Protein AF-A0A539CXA1-F1 (afdb_monomer_lite)

Radius of gyration: 19.2 Å; chains: 1; bounding box: 44×33×44 Å

Sequence (100 aa):
MVVDAAFRFLSQRELSHMALIEARNVATGITLTAPGMESISIPFPQDCWRRIRIGGVLFSVVKPCDRCIVTTIDPETGQRPDRTEPLRNLERFVATGAAA

Structure (mmCIF, N/CA/C/O backbone):
data_AF-A0A539CXA1-F1
#
_entry.id   AF-A0A539CXA1-F1
#
loop_
_atom_site.group_PDB
_atom_site.id
_atom_site.type_symbol
_atom_site.label_atom_id
_atom_site.label_alt_id
_atom_site.label_comp_id
_atom_site.label_asym_id
_atom_site.label_entity_id
_atom_site.label_seq_id
_atom_site.pdbx_PDB_ins_code
_atom_site.Cartn_x
_atom_site.Cartn_y
_atom_site.Cartn_z
_atom_site.occupancy
_atom_site.B_iso_or_equiv
_atom_site.auth_seq_id
_atom_site.auth_comp_id
_atom_site.auth_asym_id
_atom_site.auth_atom_id
_atom_site.pdbx_PDB_model_num
ATOM 1 N N . MET A 1 1 ? 6.616 -5.965 -6.009 1.00 74.56 1 MET A N 1
ATOM 2 C CA . MET A 1 1 ? 6.837 -7.285 -6.640 1.00 74.56 1 MET A CA 1
ATOM 3 C C . MET A 1 1 ? 7.245 -7.025 -8.080 1.00 74.56 1 MET A C 1
ATOM 5 O O . MET A 1 1 ? 6.526 -6.284 -8.735 1.00 74.56 1 MET A O 1
ATOM 9 N N . VAL A 1 2 ? 8.398 -7.525 -8.533 1.00 84.62 2 VAL A N 1
ATOM 10 C CA . VAL A 1 2 ? 8.896 -7.294 -9.903 1.00 84.62 2 V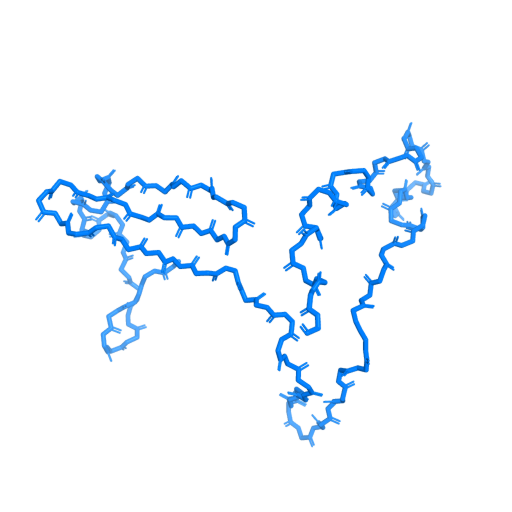AL A CA 1
ATOM 11 C C . VAL A 1 2 ? 8.701 -8.572 -10.711 1.00 84.62 2 VAL A C 1
ATOM 13 O O . VAL A 1 2 ? 8.948 -9.661 -10.195 1.00 84.62 2 VAL A O 1
ATOM 16 N N . VAL A 1 3 ? 8.231 -8.439 -11.948 1.00 91.31 3 VAL A N 1
ATOM 17 C CA . VAL A 1 3 ? 8.070 -9.554 -12.886 1.00 91.31 3 VAL A CA 1
ATOM 18 C C . VAL A 1 3 ? 8.728 -9.216 -14.219 1.00 91.31 3 VAL A C 1
ATOM 20 O O . VAL A 1 3 ? 8.817 -8.041 -14.577 1.00 91.31 3 VAL A O 1
ATOM 23 N N . ASP A 1 4 ? 9.194 -10.231 -14.942 1.00 89.12 4 ASP A N 1
ATOM 24 C CA . ASP A 1 4 ? 9.651 -10.069 -16.323 1.00 89.12 4 ASP A CA 1
ATOM 25 C C . ASP A 1 4 ? 8.477 -10.059 -17.325 1.00 89.12 4 ASP A C 1
ATOM 27 O O . ASP A 1 4 ? 7.307 -10.202 -16.960 1.00 89.12 4 ASP A O 1
ATOM 31 N N . ALA A 1 5 ? 8.785 -9.907 -18.617 1.00 91.00 5 ALA A N 1
ATOM 32 C CA . ALA A 1 5 ? 7.785 -9.911 -19.690 1.00 91.00 5 ALA A CA 1
ATOM 33 C C . ALA A 1 5 ? 7.042 -11.256 -19.851 1.00 91.00 5 ALA A C 1
ATOM 35 O O . ALA A 1 5 ? 6.000 -11.307 -20.499 1.00 91.00 5 ALA A O 1
ATOM 36 N N . ALA A 1 6 ? 7.563 -12.336 -19.264 1.00 94.31 6 ALA A N 1
ATOM 37 C CA . ALA A 1 6 ? 6.935 -13.652 -19.224 1.00 94.31 6 ALA A CA 1
ATOM 38 C C . ALA A 1 6 ? 6.164 -13.890 -17.911 1.00 94.31 6 ALA A C 1
ATOM 40 O O . ALA A 1 6 ? 5.765 -15.021 -17.637 1.00 94.31 6 ALA A O 1
ATOM 41 N N . PHE A 1 7 ? 5.946 -12.842 -17.106 1.00 89.06 7 PHE A N 1
ATOM 42 C CA . PHE A 1 7 ? 5.281 -12.887 -15.800 1.00 89.06 7 PHE A CA 1
ATOM 43 C C . PHE A 1 7 ? 5.995 -13.748 -14.753 1.00 89.06 7 PHE A C 1
ATOM 45 O O . PHE A 1 7 ? 5.387 -14.159 -13.761 1.00 89.06 7 PHE A O 1
ATOM 52 N N . ARG A 1 8 ? 7.293 -14.010 -14.926 1.00 91.44 8 ARG A N 1
ATOM 53 C CA . ARG A 1 8 ? 8.086 -14.691 -13.902 1.00 91.44 8 ARG A CA 1
ATOM 54 C C . ARG A 1 8 ? 8.499 -13.689 -12.844 1.00 91.44 8 ARG A C 1
ATOM 56 O O . ARG A 1 8 ? 8.940 -12.587 -13.163 1.00 91.44 8 ARG A O 1
ATOM 63 N N . PHE A 1 9 ? 8.354 -14.080 -11.584 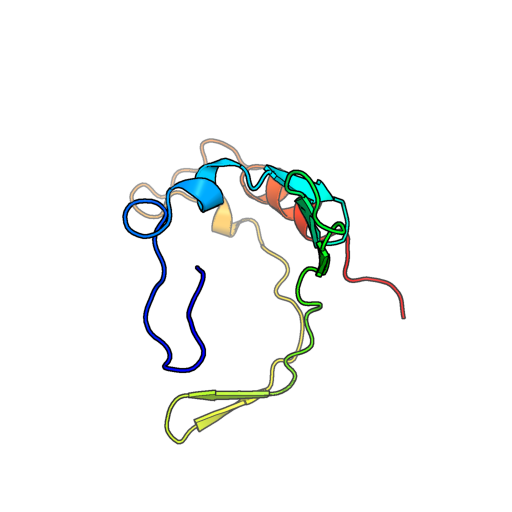1.00 93.00 9 PHE A N 1
ATOM 64 C CA . PHE A 1 9 ? 8.816 -13.274 -10.465 1.00 93.00 9 PHE A CA 1
ATOM 65 C C . PHE A 1 9 ? 10.340 -13.125 -10.513 1.00 93.00 9 PHE A C 1
ATOM 67 O O . PHE A 1 9 ? 11.044 -14.108 -10.716 1.00 93.00 9 PHE A O 1
ATOM 74 N N . LEU A 1 10 ? 10.825 -11.898 -10.325 1.00 89.00 10 LEU A N 1
ATOM 75 C CA . LEU A 1 10 ? 12.245 -11.592 -10.188 1.00 89.00 10 LEU A CA 1
ATOM 76 C C . LEU A 1 10 ? 12.539 -11.258 -8.727 1.00 89.00 10 LEU A C 1
ATOM 78 O O . LEU A 1 10 ? 11.964 -10.319 -8.164 1.00 89.00 10 LEU A O 1
ATOM 82 N N . SER A 1 11 ? 13.441 -12.020 -8.115 1.00 90.19 11 SER A N 1
ATOM 83 C CA . SER A 1 11 ? 13.861 -11.813 -6.732 1.00 90.19 11 SER A CA 1
ATOM 84 C C . SER A 1 11 ? 15.284 -11.263 -6.624 1.00 90.19 11 SER A C 1
ATOM 86 O O . SER A 1 11 ? 16.142 -11.510 -7.469 1.00 90.19 11 SER A O 1
ATOM 88 N N . GLN A 1 12 ? 15.579 -10.601 -5.503 1.00 89.81 12 GLN A N 1
ATOM 89 C CA . GLN A 1 12 ? 16.939 -10.164 -5.160 1.00 89.81 12 GLN A CA 1
ATOM 90 C C . GLN A 1 12 ? 17.938 -11.335 -5.083 1.00 89.81 12 GLN A C 1
ATOM 92 O O . GLN A 1 12 ? 19.135 -11.133 -5.253 1.00 89.81 12 GLN A O 1
ATOM 97 N N . ARG A 1 13 ? 17.472 -12.566 -4.825 1.00 90.06 13 ARG A N 1
ATOM 98 C CA . ARG A 1 13 ? 18.342 -13.754 -4.800 1.00 90.06 13 ARG A CA 1
ATOM 99 C C . ARG A 1 13 ? 18.809 -14.147 -6.198 1.00 90.06 13 ARG A C 1
ATOM 101 O O . ARG A 1 13 ? 19.929 -14.616 -6.346 1.00 90.06 13 ARG A O 1
ATOM 108 N N . GLU A 1 14 ? 17.959 -13.949 -7.199 1.00 88.31 14 GLU A N 1
ATOM 109 C CA . GLU A 1 14 ? 18.277 -14.219 -8.604 1.00 88.31 14 GLU A CA 1
ATOM 110 C C . GLU A 1 14 ? 19.027 -13.043 -9.241 1.00 88.31 14 GLU A C 1
ATOM 112 O O . GLU A 1 14 ? 19.908 -13.250 -10.070 1.00 88.31 14 GLU A O 1
ATOM 117 N N . LEU A 1 15 ? 18.716 -11.810 -8.822 1.00 88.06 15 LEU A N 1
ATOM 118 C CA . LEU A 1 15 ? 19.322 -10.571 -9.311 1.00 88.06 15 LEU A CA 1
ATOM 119 C C . LEU A 1 15 ? 19.791 -9.707 -8.132 1.00 88.06 15 LEU A C 1
ATOM 121 O O . LEU A 1 15 ? 19.099 -8.786 -7.691 1.00 88.06 15 LEU A O 1
ATOM 125 N N . SER A 1 16 ? 20.996 -9.977 -7.630 1.00 91.81 16 SER A N 1
ATOM 126 C CA . SER A 1 16 ? 21.555 -9.308 -6.443 1.00 91.81 16 SER A CA 1
ATOM 127 C C . SER A 1 16 ? 21.658 -7.786 -6.578 1.00 91.81 16 SER A C 1
ATOM 129 O O . SER A 1 16 ? 21.503 -7.079 -5.585 1.00 91.81 16 SER A O 1
ATOM 131 N N . HIS A 1 17 ? 21.829 -7.258 -7.796 1.00 89.88 17 HIS A N 1
ATOM 132 C CA . HIS A 1 17 ? 21.843 -5.813 -8.057 1.00 89.88 17 HIS A CA 1
ATOM 133 C C . HIS A 1 17 ? 20.532 -5.102 -7.680 1.00 89.88 17 HIS A C 1
ATOM 135 O O . HIS A 1 17 ? 20.559 -3.904 -7.409 1.00 89.88 17 HIS A O 1
ATOM 141 N N . MET A 1 18 ? 19.404 -5.817 -7.570 1.00 89.69 18 MET A N 1
ATOM 142 C CA . MET A 1 18 ? 18.150 -5.247 -7.053 1.00 89.69 18 MET A CA 1
ATOM 143 C C . MET A 1 18 ? 18.283 -4.727 -5.613 1.00 89.69 18 MET A C 1
ATOM 145 O O . MET A 1 18 ? 17.487 -3.893 -5.196 1.00 89.69 18 MET A O 1
ATOM 149 N N . ALA A 1 19 ? 19.294 -5.180 -4.860 1.00 91.12 19 ALA A N 1
ATOM 150 C CA . ALA A 1 19 ? 19.601 -4.696 -3.513 1.00 91.12 19 ALA A CA 1
ATOM 151 C C . ALA A 1 19 ? 19.925 -3.196 -3.455 1.00 91.12 19 ALA A C 1
ATOM 153 O O . ALA A 1 19 ? 19.804 -2.588 -2.398 1.00 91.12 19 ALA A O 1
ATOM 154 N N . LEU A 1 20 ? 20.372 -2.622 -4.575 1.00 93.69 20 LEU A N 1
ATOM 155 C CA . LEU A 1 20 ? 20.779 -1.221 -4.672 1.00 93.69 20 LEU A CA 1
ATOM 156 C C . LEU A 1 20 ? 19.599 -0.280 -4.950 1.00 93.69 20 LEU A C 1
ATOM 158 O O . LEU A 1 20 ? 19.801 0.927 -5.057 1.00 93.69 20 LEU A O 1
ATOM 162 N N . ILE A 1 21 ? 18.389 -0.823 -5.118 1.00 93.31 21 ILE A N 1
ATOM 163 C CA . ILE A 1 21 ? 17.184 -0.026 -5.331 1.00 93.31 21 ILE A CA 1
ATOM 164 C C . ILE A 1 21 ? 16.756 0.570 -3.990 1.00 93.31 21 ILE A C 1
ATOM 166 O O . ILE A 1 21 ? 16.348 -0.148 -3.077 1.00 93.31 21 ILE A O 1
ATOM 170 N N . GLU A 1 22 ? 16.786 1.893 -3.899 1.00 94.25 22 GLU A N 1
ATOM 171 C CA . GLU A 1 22 ? 16.259 2.639 -2.762 1.00 94.25 22 GLU A CA 1
ATOM 172 C C . GLU A 1 22 ? 14.834 3.106 -3.056 1.00 94.25 22 GLU A C 1
ATOM 174 O O . GLU A 1 22 ? 14.572 3.737 -4.081 1.00 94.25 22 GLU A O 1
ATOM 179 N N . ALA A 1 23 ? 13.908 2.805 -2.142 1.00 92.88 23 ALA A N 1
ATOM 180 C CA . ALA A 1 23 ? 12.526 3.258 -2.212 1.00 92.88 23 ALA A CA 1
ATOM 181 C C . ALA A 1 23 ? 12.280 4.360 -1.181 1.00 92.88 23 ALA A C 1
ATOM 183 O O . ALA A 1 23 ? 12.412 4.147 0.026 1.00 92.88 23 ALA A O 1
ATOM 184 N N . ARG A 1 24 ? 11.875 5.538 -1.655 1.00 94.50 24 ARG A N 1
ATOM 185 C CA . ARG A 1 24 ? 11.494 6.670 -0.810 1.00 94.50 24 ARG A CA 1
ATOM 186 C C . ARG A 1 24 ? 10.004 6.945 -0.958 1.00 94.50 24 ARG A C 1
ATOM 188 O O . ARG A 1 24 ? 9.531 7.220 -2.058 1.00 94.50 24 ARG A O 1
ATOM 195 N N . ASN A 1 25 ? 9.278 6.914 0.157 1.00 90.12 25 ASN A N 1
ATOM 196 C CA . ASN A 1 25 ? 7.896 7.389 0.197 1.00 90.12 25 ASN A CA 1
ATOM 197 C C . ASN A 1 25 ? 7.875 8.915 0.059 1.00 90.12 25 ASN A C 1
ATOM 199 O O . ASN A 1 25 ? 8.588 9.621 0.776 1.00 90.12 25 ASN A O 1
ATOM 203 N N . VAL A 1 26 ? 7.039 9.410 -0.844 1.00 87.94 26 VAL A N 1
ATOM 204 C CA . VAL A 1 26 ? 6.719 10.828 -1.021 1.00 87.94 26 VAL A CA 1
ATOM 205 C C . VAL A 1 26 ? 5.205 11.006 -0.899 1.00 87.94 26 VAL A C 1
ATOM 207 O O . VAL A 1 26 ? 4.462 10.029 -0.917 1.00 87.94 26 VAL A O 1
ATOM 210 N N . ALA A 1 27 ? 4.725 12.244 -0.760 1.00 82.50 27 ALA A N 1
ATOM 211 C CA . ALA A 1 27 ? 3.304 12.508 -0.495 1.00 82.50 27 ALA A CA 1
ATOM 212 C C . ALA A 1 27 ? 2.354 11.857 -1.522 1.00 82.50 27 ALA A C 1
ATOM 214 O O . ALA A 1 27 ? 1.275 11.401 -1.169 1.00 82.50 27 ALA A O 1
ATOM 215 N N . THR A 1 28 ? 2.767 11.784 -2.787 1.00 83.06 28 THR A N 1
ATOM 216 C CA . THR A 1 28 ? 1.934 11.323 -3.905 1.00 83.06 28 THR A CA 1
ATOM 217 C C . THR A 1 28 ? 2.315 9.940 -4.434 1.00 83.06 28 THR A C 1
ATOM 219 O O . THR A 1 28 ? 1.752 9.515 -5.442 1.00 83.06 28 THR A O 1
ATOM 222 N N . GLY A 1 29 ? 3.264 9.230 -3.812 1.00 89.12 29 GLY A N 1
ATOM 223 C CA . GLY A 1 29 ? 3.732 7.946 -4.330 1.00 89.12 29 GLY A CA 1
ATOM 224 C C . GLY A 1 29 ? 5.048 7.447 -3.744 1.00 89.12 29 GLY A C 1
ATOM 225 O O . GLY A 1 29 ? 5.437 7.770 -2.622 1.00 89.12 29 GLY A O 1
ATOM 226 N N . ILE A 1 30 ? 5.754 6.650 -4.541 1.00 92.31 30 ILE A N 1
ATOM 227 C CA . ILE A 1 30 ? 7.062 6.081 -4.222 1.00 92.31 30 ILE A CA 1
ATOM 228 C C . ILE A 1 30 ? 8.044 6.484 -5.316 1.00 92.31 30 ILE A C 1
ATOM 230 O O . ILE A 1 30 ? 7.794 6.254 -6.497 1.00 92.31 30 ILE A O 1
ATOM 234 N N . THR A 1 31 ? 9.188 7.040 -4.931 1.00 95.25 31 THR A N 1
ATOM 235 C CA . THR A 1 31 ? 10.317 7.237 -5.841 1.00 95.25 31 THR A CA 1
ATOM 236 C C . THR A 1 31 ? 11.318 6.107 -5.651 1.00 95.25 31 THR A C 1
ATOM 238 O O . THR A 1 31 ? 11.715 5.819 -4.521 1.00 95.25 31 THR A O 1
ATOM 241 N N . LEU A 1 32 ? 11.714 5.470 -6.751 1.00 94.75 32 LEU A N 1
ATOM 242 C CA . LEU A 1 32 ? 12.755 4.452 -6.794 1.00 94.75 32 LEU A CA 1
ATOM 243 C C . LEU A 1 32 ? 14.017 5.029 -7.429 1.00 94.75 32 LEU A C 1
ATOM 245 O O . LEU A 1 32 ? 13.952 5.642 -8.497 1.00 94.75 32 LEU A O 1
ATOM 249 N N . THR A 1 33 ? 15.162 4.792 -6.802 1.00 96.50 33 THR A N 1
ATOM 250 C CA . THR A 1 33 ? 16.471 5.207 -7.315 1.00 96.50 33 THR A CA 1
ATOM 251 C C . THR A 1 33 ? 17.460 4.056 -7.261 1.00 96.50 33 THR A C 1
ATOM 253 O O . THR A 1 33 ? 17.403 3.235 -6.350 1.00 96.50 33 THR A O 1
ATOM 256 N N . ALA A 1 34 ? 18.382 4.004 -8.219 1.00 94.56 34 ALA A N 1
ATOM 257 C CA . ALA A 1 34 ? 19.496 3.062 -8.229 1.00 94.56 34 ALA A CA 1
ATOM 258 C C . ALA A 1 34 ? 20.726 3.712 -8.895 1.00 94.56 34 ALA A C 1
ATOM 260 O O . ALA A 1 34 ? 20.561 4.611 -9.727 1.00 94.56 34 ALA A O 1
ATOM 261 N N . PRO A 1 35 ? 21.961 3.292 -8.563 1.00 95.88 35 PRO A N 1
ATOM 262 C CA . PRO A 1 35 ? 23.171 3.867 -9.146 1.00 95.88 35 PRO A CA 1
ATOM 263 C C . PRO A 1 35 ? 23.189 3.789 -10.679 1.00 95.88 35 PRO A C 1
ATOM 265 O O . PRO A 1 35 ? 23.004 2.719 -11.255 1.00 95.88 35 PRO A O 1
ATOM 268 N N . GLY A 1 36 ? 23.431 4.925 -11.341 1.00 94.38 36 GLY A N 1
ATOM 269 C CA . GLY A 1 36 ? 23.510 5.010 -12.805 1.00 94.38 36 GLY A CA 1
ATOM 270 C C . GLY A 1 36 ? 22.167 4.904 -13.539 1.00 94.38 36 GLY A C 1
ATOM 271 O O . GLY A 1 36 ? 22.162 4.843 -14.766 1.00 94.38 36 GLY A O 1
ATOM 272 N N . MET A 1 37 ? 21.044 4.888 -12.816 1.00 94.25 37 MET A N 1
ATOM 273 C CA . MET A 1 37 ? 19.697 4.868 -13.385 1.00 94.25 37 MET A CA 1
ATOM 274 C C . MET A 1 37 ? 18.973 6.192 -13.142 1.00 94.25 37 MET A C 1
ATOM 276 O O . MET A 1 37 ? 19.177 6.858 -12.126 1.00 94.25 37 MET A O 1
ATOM 280 N N . GLU A 1 38 ? 18.095 6.558 -14.074 1.00 95.50 38 GLU A N 1
ATOM 281 C CA . GLU A 1 38 ? 17.147 7.647 -13.857 1.00 95.50 38 GLU A CA 1
ATOM 282 C C . GLU A 1 38 ? 16.158 7.272 -12.742 1.00 95.50 38 GLU A C 1
ATOM 284 O O . GLU A 1 38 ? 15.785 6.108 -12.576 1.00 95.50 38 GLU A O 1
ATOM 289 N N . SER A 1 39 ? 15.750 8.266 -11.952 1.00 94.19 39 SER A N 1
ATOM 290 C CA . SER A 1 39 ? 14.786 8.056 -10.872 1.00 94.19 39 SER A CA 1
ATOM 291 C C . SER A 1 39 ? 13.402 7.753 -11.441 1.00 94.19 39 SER A C 1
ATOM 293 O O . SER A 1 39 ? 12.911 8.466 -12.312 1.00 94.19 39 SER A O 1
ATOM 295 N N . ILE A 1 40 ? 12.740 6.732 -10.902 1.00 94.38 40 ILE A N 1
ATOM 296 C CA . ILE A 1 40 ? 11.389 6.342 -11.311 1.00 94.38 40 ILE A CA 1
ATOM 297 C C . ILE A 1 40 ? 10.403 6.830 -10.255 1.00 94.38 40 ILE A C 1
ATOM 299 O O . ILE A 1 40 ? 10.568 6.536 -9.073 1.00 94.38 40 ILE A O 1
ATOM 303 N N . SER A 1 41 ? 9.353 7.537 -10.670 1.00 92.88 41 SER A N 1
ATOM 304 C CA . SER A 1 41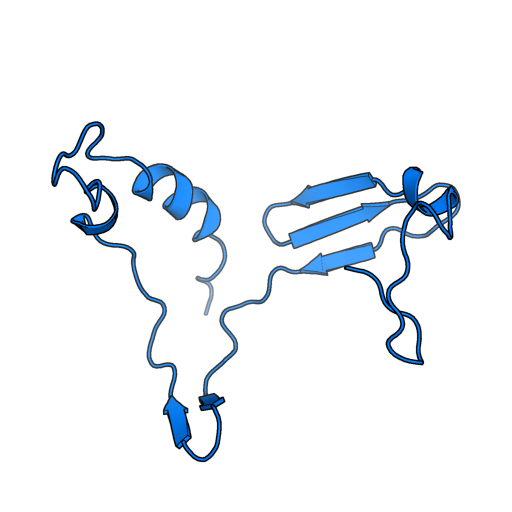 ? 8.258 7.938 -9.783 1.00 92.88 41 SER A CA 1
ATOM 305 C C . SER A 1 41 ? 7.026 7.078 -10.039 1.00 92.88 41 SER A C 1
ATOM 307 O O . SER A 1 41 ? 6.497 7.046 -11.150 1.00 92.88 41 SER A O 1
ATOM 309 N N . ILE A 1 42 ? 6.580 6.367 -9.009 1.00 90.56 42 ILE A N 1
ATOM 310 C CA . ILE A 1 42 ? 5.391 5.520 -9.022 1.00 90.56 42 ILE A CA 1
ATOM 311 C C . ILE A 1 42 ? 4.315 6.254 -8.218 1.00 90.56 42 ILE A C 1
ATOM 313 O O . ILE A 1 42 ? 4.394 6.258 -6.987 1.00 90.56 42 ILE A O 1
ATOM 317 N N . PRO A 1 43 ? 3.327 6.895 -8.863 1.00 87.81 43 PRO A N 1
ATOM 318 C CA . PRO A 1 43 ? 2.258 7.561 -8.135 1.00 87.81 43 PRO A CA 1
ATOM 319 C C . PRO A 1 43 ? 1.432 6.529 -7.365 1.00 87.81 43 PRO A C 1
ATOM 321 O O . PRO A 1 43 ? 1.222 5.407 -7.838 1.00 87.81 43 PRO A O 1
ATOM 324 N N . PHE A 1 44 ? 0.926 6.907 -6.192 1.00 82.69 44 PHE A N 1
ATOM 325 C CA . PHE A 1 44 ? -0.124 6.118 -5.567 1.00 82.69 44 PHE A CA 1
ATOM 326 C C . PHE A 1 44 ? -1.318 6.054 -6.521 1.00 82.69 44 PHE A C 1
ATOM 328 O O . PHE A 1 44 ? -1.632 7.058 -7.172 1.00 82.69 44 PHE A O 1
ATOM 335 N N . PRO A 1 45 ? -1.985 4.891 -6.634 1.00 73.06 45 PRO A N 1
ATOM 336 C CA . PRO A 1 45 ? -3.229 4.822 -7.372 1.00 73.06 45 PRO A CA 1
ATOM 337 C C . PRO A 1 45 ? -4.169 5.858 -6.765 1.00 73.06 45 PRO A C 1
ATOM 339 O O . PRO A 1 45 ? -4.524 5.762 -5.593 1.00 73.06 45 PRO A O 1
ATOM 342 N N . GLN A 1 46 ? -4.561 6.858 -7.547 1.00 66.12 46 GLN A N 1
ATOM 343 C CA . GLN A 1 46 ? -5.745 7.619 -7.182 1.00 66.12 46 GLN A CA 1
ATOM 344 C C . GLN A 1 46 ? -6.926 6.645 -7.209 1.00 66.12 46 GLN A C 1
ATOM 346 O O . GLN A 1 46 ? -6.896 5.703 -8.006 1.00 66.12 46 GLN A O 1
ATOM 351 N N . ASP A 1 47 ? -7.934 6.832 -6.355 1.00 65.38 47 ASP A N 1
ATOM 352 C CA . ASP A 1 47 ? -9.164 6.026 -6.332 1.00 65.38 47 ASP A CA 1
ATOM 353 C C . ASP A 1 47 ? -9.917 6.151 -7.676 1.00 65.38 47 ASP A C 1
ATOM 355 O O . ASP A 1 47 ? -10.903 6.868 -7.827 1.00 65.38 47 ASP A O 1
ATOM 359 N N . CYS A 1 48 ? -9.413 5.487 -8.713 1.00 63.47 48 CYS A N 1
ATOM 360 C CA . CYS A 1 48 ? -9.837 5.633 -10.104 1.00 63.47 48 CYS A CA 1
ATOM 361 C C . CYS A 1 48 ? -10.755 4.491 -10.546 1.00 63.47 48 CYS A C 1
ATOM 363 O O . CYS A 1 48 ? -11.313 4.505 -11.648 1.00 63.47 48 CYS A O 1
ATOM 365 N N . TRP A 1 49 ? -10.937 3.489 -9.689 1.00 74.25 49 TRP A N 1
ATOM 366 C CA . TRP A 1 49 ? -11.812 2.366 -9.969 1.00 74.25 49 TRP A CA 1
ATOM 367 C C . TRP A 1 49 ? -13.254 2.821 -9.805 1.00 74.25 49 TRP A C 1
ATOM 369 O O . TRP A 1 49 ? -13.719 3.016 -8.694 1.00 74.25 49 TRP A O 1
ATOM 379 N N . ARG A 1 50 ? -13.976 2.974 -10.919 1.00 79.69 50 ARG A N 1
ATOM 380 C CA . ARG A 1 50 ? -15.431 3.214 -10.899 1.00 79.69 50 ARG A CA 1
ATOM 381 C C . ARG A 1 50 ? -16.233 1.918 -10.915 1.00 79.69 50 ARG A C 1
ATOM 383 O O . ARG A 1 50 ? -17.362 1.880 -10.431 1.00 79.69 50 ARG A O 1
ATOM 390 N N . ARG A 1 51 ? -15.674 0.855 -11.501 1.00 88.19 51 ARG A N 1
ATOM 391 C CA . ARG A 1 51 ? -16.307 -0.463 -11.605 1.00 88.19 51 ARG A CA 1
ATOM 392 C C . ARG A 1 51 ? -15.279 -1.573 -11.448 1.00 88.19 51 ARG A C 1
ATOM 394 O O . ARG A 1 51 ? -14.180 -1.467 -11.982 1.00 88.19 51 ARG A O 1
ATOM 401 N N . ILE A 1 52 ? -15.662 -2.640 -10.758 1.00 90.62 52 ILE A N 1
ATOM 402 C CA . ILE A 1 52 ? -14.824 -3.817 -10.510 1.00 90.62 52 ILE A CA 1
ATOM 403 C C . ILE A 1 52 ? -15.644 -5.048 -10.888 1.00 90.62 52 ILE A C 1
ATOM 405 O O . ILE A 1 52 ? -16.807 -5.142 -10.506 1.00 90.62 52 ILE A O 1
ATOM 409 N N . ARG A 1 53 ? -15.074 -5.994 -11.639 1.00 93.94 53 ARG A N 1
ATOM 410 C CA . ARG A 1 53 ? -15.732 -7.273 -11.942 1.00 93.94 53 ARG A CA 1
ATOM 411 C C . ARG A 1 53 ? -15.050 -8.396 -11.174 1.00 93.94 53 ARG A C 1
ATOM 413 O O . ARG A 1 53 ? -13.849 -8.590 -11.333 1.00 93.94 53 ARG A O 1
ATOM 420 N N . ILE A 1 54 ? -15.821 -9.1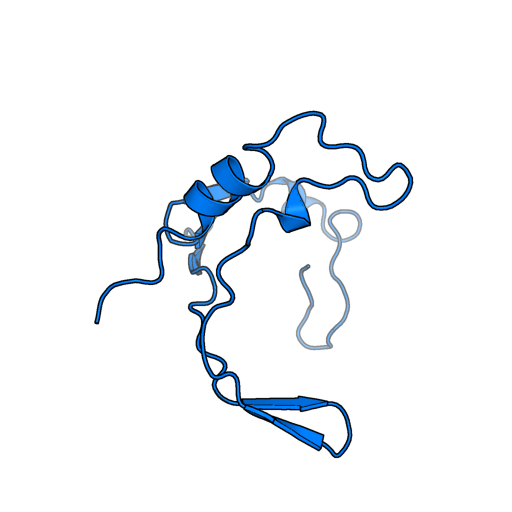42 -10.387 1.00 94.06 54 ILE A N 1
ATOM 421 C CA . ILE A 1 54 ? -15.347 -10.321 -9.652 1.00 94.06 54 ILE A CA 1
ATOM 422 C C . ILE A 1 54 ? -16.196 -11.508 -10.115 1.00 94.06 54 ILE A C 1
ATOM 424 O O . ILE A 1 54 ? -17.408 -11.542 -9.899 1.00 94.06 54 ILE A O 1
ATOM 428 N N . GLY A 1 55 ? -15.574 -12.447 -10.834 1.00 93.38 55 GLY A N 1
ATOM 429 C CA . GLY A 1 55 ? -16.296 -13.506 -11.544 1.00 93.38 55 GLY A CA 1
ATOM 430 C C . GLY A 1 55 ? -17.263 -12.934 -12.592 1.00 93.38 55 GLY A C 1
ATOM 431 O O . GLY A 1 55 ? -16.864 -12.145 -13.449 1.00 93.38 55 GLY A O 1
ATOM 432 N N . GLY A 1 56 ? -18.539 -13.324 -12.516 1.00 94.38 56 GLY A N 1
ATOM 433 C CA . GLY A 1 56 ? -19.608 -12.839 -13.401 1.00 94.38 56 GLY A CA 1
ATOM 434 C C . GLY A 1 56 ? -20.320 -11.566 -12.929 1.00 94.38 56 GLY A C 1
ATOM 435 O O . GLY A 1 56 ? -21.215 -11.089 -13.621 1.00 94.38 56 GLY A O 1
ATOM 436 N N . VAL A 1 57 ? -19.954 -11.013 -11.767 1.00 95.06 57 VAL A N 1
ATOM 437 C CA . VAL A 1 57 ? -20.681 -9.900 -11.135 1.00 95.06 57 VAL A CA 1
ATOM 438 C C . VAL A 1 57 ? -19.901 -8.596 -11.270 1.00 95.06 57 VAL A C 1
ATOM 440 O O . VAL A 1 57 ? -18.696 -8.548 -11.012 1.00 95.06 57 VAL A O 1
ATOM 443 N N . LEU A 1 58 ? -20.598 -7.529 -11.672 1.00 94.75 58 LEU A N 1
ATOM 444 C CA . LEU A 1 58 ? -20.053 -6.180 -11.809 1.00 94.75 58 LEU A CA 1
ATOM 445 C C . LEU A 1 58 ? -20.472 -5.311 -10.616 1.00 94.75 58 LEU A C 1
ATOM 447 O O . LEU A 1 58 ? -21.657 -5.115 -10.365 1.00 94.75 58 LEU A O 1
ATOM 451 N N . PHE A 1 59 ? -19.489 -4.753 -9.920 1.00 93.00 59 PHE A N 1
ATOM 452 C CA . PHE A 1 59 ? -19.649 -3.853 -8.784 1.00 93.00 59 PHE A CA 1
ATOM 453 C C . PHE A 1 59 ? -19.373 -2.417 -9.222 1.00 93.00 59 PHE A C 1
ATOM 455 O O . PHE A 1 59 ? -18.461 -2.177 -10.015 1.00 93.00 59 PHE A O 1
ATOM 462 N N . SER A 1 60 ? -20.133 -1.460 -8.689 1.00 91.19 60 SER A N 1
ATOM 463 C CA . SER A 1 60 ? -19.849 -0.029 -8.844 1.00 91.19 60 SER A CA 1
ATOM 464 C C . SER A 1 60 ? -19.242 0.511 -7.557 1.00 91.19 60 SER A C 1
ATOM 466 O O . SER A 1 60 ? -19.797 0.315 -6.477 1.00 91.19 60 SER A O 1
ATOM 468 N N . VAL A 1 61 ? -18.110 1.197 -7.677 1.00 86.12 61 VAL A N 1
ATOM 469 C CA . VAL A 1 61 ? -17.470 1.889 -6.558 1.00 86.12 61 VAL A CA 1
ATOM 470 C C . VAL A 1 61 ? -18.092 3.277 -6.484 1.00 86.12 61 VAL A C 1
ATOM 472 O O . VAL A 1 61 ? -17.938 4.081 -7.400 1.00 86.12 61 VAL A O 1
ATOM 475 N N . VAL A 1 62 ? -18.870 3.524 -5.433 1.00 83.62 62 VAL A N 1
ATOM 476 C CA . VAL A 1 62 ? -19.706 4.732 -5.326 1.00 83.62 62 VAL A CA 1
ATOM 477 C C . VAL A 1 62 ? -19.011 5.886 -4.615 1.00 83.62 62 VAL A C 1
ATOM 479 O O . VAL A 1 62 ? -19.223 7.038 -4.977 1.00 83.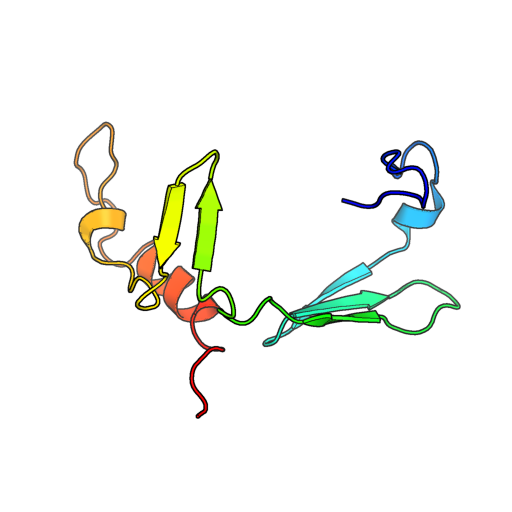62 62 VAL A O 1
ATOM 482 N N . LYS A 1 63 ? -18.183 5.592 -3.610 1.00 77.50 63 LYS A N 1
ATOM 483 C CA . LYS A 1 63 ? -17.408 6.585 -2.868 1.00 77.50 63 LYS A CA 1
ATOM 484 C C . LYS A 1 63 ? -16.228 5.927 -2.149 1.00 77.50 63 LYS A C 1
ATOM 486 O O . LYS A 1 63 ? -16.324 4.735 -1.837 1.00 77.50 63 LYS A O 1
ATOM 491 N N . PRO A 1 64 ? -15.178 6.693 -1.812 1.00 74.31 64 PRO A N 1
ATOM 492 C CA . PRO A 1 64 ? -14.197 6.275 -0.822 1.00 74.31 64 PRO A CA 1
ATOM 493 C C . PRO A 1 64 ? -14.868 5.933 0.518 1.00 74.31 64 PRO A C 1
ATOM 495 O O . PRO A 1 64 ? -15.848 6.559 0.950 1.00 74.31 64 PRO A O 1
ATOM 498 N N . CYS A 1 65 ? -14.363 4.892 1.174 1.00 76.62 65 CYS A N 1
ATOM 499 C CA . CYS A 1 65 ? -14.854 4.466 2.478 1.00 76.62 65 CYS A CA 1
ATOM 500 C C . CYS A 1 65 ? -14.100 5.202 3.582 1.00 76.62 65 CYS A C 1
ATOM 502 O O . CYS A 1 65 ? -13.018 4.773 3.985 1.00 76.62 65 CYS A O 1
ATOM 504 N N . ASP A 1 66 ? -14.712 6.264 4.106 1.00 77.69 66 ASP A N 1
ATOM 505 C CA . ASP A 1 66 ? -14.266 6.909 5.339 1.00 77.69 66 ASP A CA 1
ATOM 506 C C . ASP A 1 66 ? -14.226 5.859 6.455 1.00 77.69 66 ASP A C 1
ATOM 508 O O . ASP A 1 66 ? -15.223 5.182 6.741 1.00 77.69 66 ASP A O 1
ATOM 512 N N . ARG A 1 67 ? -13.051 5.655 7.053 1.00 86.50 67 ARG A N 1
ATOM 513 C CA . ARG A 1 67 ? -12.894 4.673 8.128 1.00 86.50 67 ARG A CA 1
ATOM 514 C C . ARG A 1 67 ? -13.536 5.222 9.397 1.00 86.50 67 ARG A C 1
ATOM 516 O O . ARG A 1 67 ? -13.242 6.331 9.823 1.00 86.50 67 ARG A O 1
ATOM 523 N N . CYS A 1 68 ? -14.446 4.450 9.983 1.00 86.69 68 CYS A N 1
ATOM 524 C CA . CYS A 1 68 ? -15.195 4.848 11.170 1.00 86.69 68 CYS A CA 1
ATOM 525 C C . CYS A 1 68 ? -14.595 4.250 12.450 1.00 86.69 68 CYS A C 1
ATOM 527 O O . CYS A 1 68 ? -13.784 3.329 12.408 1.00 86.69 68 CYS A O 1
ATOM 529 N N . ILE A 1 69 ? -15.072 4.720 13.606 1.00 91.69 69 ILE A N 1
ATOM 530 C CA . ILE A 1 69 ? -14.624 4.299 14.947 1.00 91.69 69 ILE A CA 1
ATOM 531 C C . ILE A 1 69 ? -14.630 2.780 15.182 1.00 91.69 69 ILE A C 1
ATOM 533 O O . ILE A 1 69 ? -13.920 2.289 16.056 1.00 91.69 69 ILE A O 1
ATOM 537 N N . VAL A 1 70 ? -15.407 2.013 14.413 1.00 92.31 70 VAL A N 1
ATOM 538 C CA . VAL A 1 70 ? -15.450 0.548 14.524 1.00 92.31 70 VAL A CA 1
ATOM 539 C C . VAL A 1 70 ? -14.069 -0.079 14.311 1.00 92.31 70 VAL A C 1
ATOM 541 O O . VAL A 1 70 ? -13.769 -1.082 14.944 1.00 92.31 70 VAL A O 1
ATOM 544 N N . THR A 1 71 ? -13.185 0.532 13.515 1.00 91.06 71 THR A N 1
ATOM 545 C CA . THR A 1 71 ? -11.828 0.003 13.284 1.00 91.06 71 THR A CA 1
ATOM 546 C C . THR A 1 71 ? -10.896 0.110 14.491 1.00 91.06 71 THR A C 1
ATOM 548 O O . THR A 1 71 ? -9.785 -0.398 14.433 1.00 91.06 71 THR A O 1
ATOM 551 N N . THR A 1 72 ? -11.320 0.788 15.561 1.00 94.19 72 THR A N 1
ATOM 552 C CA . THR A 1 72 ? -10.568 0.908 16.827 1.00 94.19 72 THR A CA 1
ATOM 553 C C . THR A 1 72 ? -10.888 -0.218 17.817 1.00 94.19 72 THR A C 1
ATOM 555 O O . THR A 1 72 ? -10.376 -0.236 18.933 1.00 94.19 72 THR A O 1
ATOM 558 N N . ILE A 1 73 ? -11.782 -1.134 17.429 1.00 94.62 73 ILE A N 1
ATOM 559 C CA . ILE A 1 73 ? -12.216 -2.272 18.238 1.00 94.62 73 ILE A CA 1
ATOM 560 C C . ILE A 1 73 ? -11.352 -3.478 17.885 1.00 94.62 73 ILE A C 1
ATOM 562 O O . ILE A 1 73 ? -11.303 -3.882 16.724 1.00 94.62 73 ILE A O 1
ATOM 566 N N . ASP A 1 74 ? -10.719 -4.071 18.890 1.00 92.31 74 ASP A N 1
ATOM 567 C CA . ASP A 1 74 ? -10.097 -5.383 18.763 1.00 92.31 74 ASP A CA 1
ATOM 568 C C . ASP A 1 74 ? -11.192 -6.444 18.505 1.00 92.31 74 ASP A C 1
ATOM 570 O O . ASP A 1 74 ? -12.137 -6.544 19.295 1.00 92.31 74 ASP A O 1
ATOM 574 N N . PRO A 1 75 ? -11.121 -7.212 17.402 1.00 92.56 75 PRO A N 1
ATOM 575 C CA . PRO A 1 75 ? -12.198 -8.114 16.998 1.00 92.56 75 PRO A CA 1
ATOM 576 C C . PRO A 1 75 ? -12.358 -9.345 17.904 1.00 92.56 75 PRO A C 1
ATOM 578 O O . PRO A 1 75 ? -13.449 -9.908 17.939 1.00 92.56 75 PRO A O 1
ATOM 581 N N . GLU A 1 76 ? -11.317 -9.751 18.635 1.00 95.81 76 GLU A N 1
ATOM 582 C CA . GLU A 1 76 ? -11.347 -10.921 19.524 1.00 95.81 76 GLU A CA 1
ATOM 583 C C . GLU A 1 76 ? -11.880 -10.549 20.913 1.00 95.81 76 GLU A C 1
ATOM 585 O O . GLU A 1 76 ? -12.619 -11.304 21.543 1.00 95.81 76 GLU A O 1
ATOM 590 N N . THR A 1 77 ? -11.517 -9.362 21.403 1.00 95.62 77 THR A N 1
ATOM 591 C CA . THR A 1 77 ? -11.797 -8.939 22.786 1.00 95.62 77 THR A CA 1
ATOM 592 C C . THR A 1 77 ? -12.904 -7.892 22.900 1.00 95.62 77 THR A C 1
ATOM 594 O O . THR A 1 77 ? -13.422 -7.658 23.993 1.00 95.62 77 THR A O 1
ATOM 597 N N . GLY A 1 78 ? -13.256 -7.215 21.804 1.00 93.94 78 GLY A N 1
ATOM 598 C CA . GLY A 1 78 ? -14.194 -6.089 21.796 1.00 93.94 78 GLY A CA 1
ATOM 599 C C . GLY A 1 78 ? -13.659 -4.822 22.475 1.00 93.94 78 GLY A C 1
ATOM 600 O O . GLY A 1 78 ? -14.386 -3.831 22.602 1.00 93.94 78 GLY A O 1
ATOM 601 N N . GLN A 1 79 ? -12.404 -4.830 22.929 1.00 94.81 79 GLN A N 1
ATOM 602 C CA . GLN A 1 79 ? -11.799 -3.704 23.628 1.00 94.81 79 GLN A CA 1
ATOM 603 C C . GLN A 1 79 ? -11.363 -2.607 22.658 1.00 94.81 79 GLN A C 1
ATOM 605 O O . GLN A 1 79 ? -11.106 -2.842 21.479 1.00 94.81 79 GLN A O 1
ATOM 610 N N . ARG A 1 80 ? -11.266 -1.381 23.180 1.00 91.75 80 ARG A N 1
ATOM 611 C CA . ARG A 1 80 ? -10.740 -0.213 22.463 1.00 91.75 80 ARG A CA 1
ATOM 612 C C . ARG A 1 80 ? -9.571 0.370 23.254 1.00 91.75 80 ARG A C 1
ATOM 614 O O . ARG A 1 80 ? -9.793 1.309 24.021 1.00 91.75 80 ARG A O 1
ATOM 621 N N . PRO A 1 81 ? -8.365 -0.212 23.140 1.00 87.56 81 PRO A N 1
ATOM 622 C CA . PRO A 1 81 ? -7.207 0.244 23.907 1.00 87.56 81 PRO A CA 1
ATOM 623 C C . PRO A 1 81 ? -6.820 1.689 23.554 1.00 87.56 81 PRO A C 1
ATOM 625 O O . PRO A 1 81 ? -6.468 2.458 24.443 1.00 87.56 81 PRO A O 1
ATOM 628 N N . ASP A 1 82 ? -6.982 2.084 22.286 1.00 90.88 82 ASP A N 1
ATOM 629 C CA . ASP A 1 82 ? -6.871 3.465 21.814 1.00 90.88 82 ASP A CA 1
ATOM 630 C C . ASP A 1 82 ? -8.074 3.786 20.913 1.00 90.88 82 ASP A C 1
ATOM 632 O O . ASP A 1 82 ? -8.371 3.063 19.969 1.00 90.88 82 ASP A O 1
ATOM 636 N N . ARG A 1 83 ? -8.803 4.866 21.216 1.00 88.38 83 ARG A N 1
ATOM 637 C CA . ARG A 1 83 ? -9.997 5.284 20.453 1.00 88.38 83 ARG A CA 1
ATOM 638 C C . ARG A 1 83 ? -9.659 6.111 19.213 1.00 88.38 83 ARG A C 1
ATOM 640 O O . ARG A 1 83 ? -10.562 6.443 18.449 1.00 88.38 83 ARG A O 1
ATOM 647 N N . THR A 1 84 ? -8.399 6.492 19.052 1.00 88.62 84 THR A N 1
ATOM 648 C CA . THR A 1 84 ? -7.889 7.319 17.955 1.00 88.62 84 THR A CA 1
ATOM 649 C C . THR A 1 84 ? -7.048 6.518 16.971 1.00 88.62 84 THR A C 1
ATOM 651 O O . THR A 1 84 ? -6.992 6.877 15.797 1.00 88.62 84 THR A O 1
ATOM 654 N N . GLU A 1 85 ? -6.465 5.398 17.392 1.00 90.75 85 GLU A N 1
ATOM 655 C CA . GLU A 1 85 ? -5.736 4.486 16.511 1.00 90.75 85 GLU A CA 1
ATOM 656 C C . GLU A 1 85 ? -6.624 3.310 16.068 1.00 90.75 85 GLU A C 1
ATOM 658 O O . GLU A 1 85 ? -7.385 2.774 16.874 1.00 90.75 85 GLU A O 1
ATOM 663 N N . PRO A 1 86 ? -6.583 2.902 14.782 1.00 89.56 86 PRO A N 1
ATOM 664 C CA . PRO A 1 86 ? -5.639 3.316 13.731 1.00 89.56 86 PRO A CA 1
ATOM 665 C C . PRO A 1 86 ? -6.068 4.554 12.916 1.00 89.56 86 PRO A C 1
ATOM 667 O O . PRO A 1 86 ? -5.412 4.905 11.933 1.00 89.56 86 PRO A O 1
ATOM 670 N N . LEU A 1 87 ? -7.192 5.194 13.257 1.00 90.44 87 LEU A N 1
ATOM 671 C CA . LEU A 1 87 ? -7.799 6.250 12.434 1.00 90.44 87 LEU A CA 1
ATOM 672 C C . LEU A 1 87 ? -6.861 7.436 12.205 1.00 90.44 87 LEU A C 1
ATOM 674 O O . LEU A 1 87 ? -6.694 7.870 11.069 1.00 90.44 87 LEU A O 1
ATOM 678 N N . ARG A 1 88 ? -6.178 7.895 13.253 1.00 85.94 88 ARG A N 1
ATOM 679 C CA . ARG A 1 88 ? -5.232 9.012 13.192 1.00 85.94 88 ARG A CA 1
ATOM 680 C C . ARG A 1 88 ? -4.081 8.764 12.214 1.00 85.94 88 ARG A C 1
ATOM 682 O O . ARG A 1 88 ? -3.646 9.684 11.522 1.00 85.94 88 ARG A O 1
ATOM 689 N N . ASN A 1 89 ? -3.575 7.534 12.140 1.00 83.44 89 ASN A N 1
ATOM 690 C CA . ASN A 1 89 ? -2.555 7.177 11.159 1.00 83.44 89 ASN A CA 1
ATOM 691 C C . ASN A 1 89 ? -3.138 7.059 9.750 1.00 83.44 89 ASN A C 1
ATOM 693 O O . ASN A 1 89 ? -2.517 7.533 8.805 1.00 83.44 89 ASN A O 1
ATOM 697 N N . LEU A 1 90 ? -4.335 6.490 9.599 1.00 81.81 90 LEU A N 1
ATOM 698 C CA . LEU A 1 90 ? -5.000 6.375 8.299 1.00 81.81 90 LEU A CA 1
ATOM 699 C C . LEU A 1 90 ? -5.323 7.745 7.687 1.00 81.81 90 LEU A C 1
ATOM 701 O O . LEU A 1 90 ? -5.106 7.932 6.494 1.00 81.81 90 LEU A O 1
ATOM 705 N N . GLU A 1 91 ? -5.740 8.725 8.489 1.00 77.75 91 GLU A N 1
ATOM 706 C CA . GLU A 1 91 ? -5.971 10.107 8.039 1.00 77.75 91 GLU A CA 1
ATOM 707 C C . GLU A 1 91 ? -4.732 10.727 7.376 1.00 77.75 91 GLU A C 1
ATOM 709 O O . GLU A 1 91 ? -4.854 11.445 6.385 1.00 77.75 91 GLU A O 1
ATOM 714 N N . ARG A 1 92 ? -3.523 10.393 7.849 1.00 70.81 92 ARG A N 1
ATOM 715 C CA . ARG A 1 92 ? -2.268 10.866 7.239 1.00 70.81 92 ARG A CA 1
ATOM 716 C C . ARG A 1 92 ? -2.032 10.304 5.838 1.00 70.81 92 ARG A C 1
ATOM 718 O O . ARG A 1 92 ? -1.363 10.956 5.044 1.00 70.81 92 ARG A O 1
ATOM 725 N N . PHE A 1 93 ? -2.567 9.122 5.534 1.00 64.88 93 PHE A N 1
ATOM 726 C CA . PHE A 1 93 ? -2.428 8.474 4.226 1.00 64.88 93 PHE A CA 1
ATOM 727 C C . PHE A 1 93 ? -3.584 8.792 3.268 1.00 64.88 93 PHE A C 1
ATOM 729 O O . PHE A 1 93 ? -3.413 8.689 2.059 1.00 64.88 93 PHE A O 1
ATOM 736 N N . VAL A 1 94 ? -4.747 9.204 3.784 1.00 63.22 94 VAL A N 1
ATOM 737 C CA . VAL A 1 94 ? -5.932 9.549 2.971 1.00 63.22 94 VAL A CA 1
ATOM 738 C C . VAL A 1 94 ? -5.871 10.994 2.433 1.00 63.22 94 VAL A C 1
ATOM 740 O O . VAL A 1 94 ? -6.637 11.367 1.548 1.00 63.22 94 VAL A O 1
ATOM 743 N N . ALA A 1 95 ? -4.905 11.807 2.874 1.00 51.12 95 ALA A N 1
ATOM 744 C CA . ALA A 1 95 ? -4.771 13.226 2.520 1.00 51.12 95 ALA A CA 1
ATOM 745 C C . ALA A 1 95 ? -4.324 13.534 1.067 1.00 51.12 95 ALA A 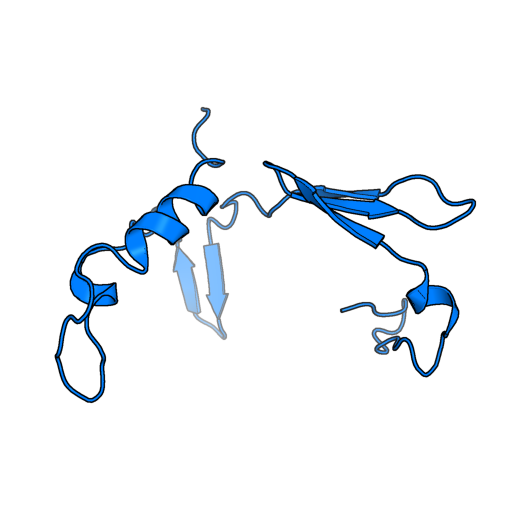C 1
ATOM 747 O O . ALA A 1 95 ? -3.849 14.633 0.785 1.00 51.12 95 ALA A O 1
ATOM 748 N N . THR A 1 96 ? -4.453 12.617 0.106 1.00 45.03 96 THR A N 1
ATOM 749 C CA . THR A 1 96 ? -4.062 12.872 -1.298 1.00 45.03 96 THR A CA 1
ATOM 750 C C . THR A 1 96 ? -5.070 12.285 -2.287 1.00 45.03 96 THR A C 1
ATOM 752 O O . THR A 1 96 ? -4.734 11.522 -3.185 1.00 45.03 96 THR A O 1
ATOM 755 N N . GLY A 1 97 ? -6.339 12.658 -2.111 1.00 44.59 97 GLY A N 1
ATOM 756 C CA . GLY A 1 97 ? -7.429 12.313 -3.031 1.00 44.59 97 GLY A CA 1
ATOM 757 C C . GLY A 1 97 ? -8.522 13.379 -3.152 1.00 44.59 97 GLY A C 1
ATOM 758 O O . GLY A 1 97 ? -9.604 13.081 -3.645 1.00 44.59 97 GLY A O 1
ATOM 759 N N . ALA A 1 98 ? -8.270 14.610 -2.696 1.00 37.31 98 ALA A N 1
ATOM 760 C CA . ALA A 1 98 ? -9.215 15.719 -2.804 1.00 37.31 98 ALA A CA 1
ATOM 761 C C . ALA A 1 98 ? -8.569 16.911 -3.520 1.00 37.31 98 ALA A C 1
ATOM 763 O O . ALA A 1 98 ? -8.051 17.828 -2.891 1.00 37.31 98 ALA A O 1
ATOM 764 N N . ALA A 1 99 ? -8.619 16.895 -4.848 1.00 29.14 99 ALA A N 1
ATOM 765 C CA . ALA A 1 99 ? -8.712 18.111 -5.643 1.00 29.14 99 ALA A CA 1
ATOM 766 C C . ALA A 1 99 ? -9.490 17.771 -6.917 1.00 29.14 99 ALA A C 1
ATOM 768 O O . ALA A 1 99 ? -9.129 16.842 -7.641 1.00 29.14 99 ALA A O 1
ATOM 769 N N . ALA A 1 100 ? -10.611 18.474 -7.068 1.00 32.47 100 ALA A N 1
ATOM 770 C CA . ALA A 1 100 ? -11.516 18.460 -8.208 1.00 32.47 100 ALA A CA 1
ATOM 771 C C . ALA A 1 100 ? -10.844 18.941 -9.501 1.00 32.47 100 ALA A C 1
ATOM 773 O O . ALA A 1 100 ? -9.858 19.708 -9.402 1.00 32.47 100 ALA A O 1
#

Foldseek 3Di:
DDADPVRHDDDCVNVVQCVQWDWDDDLFAIWIDGPPDDIDGDGDDAPPDQWDDDPNDIDGDDDDDQDDQVVQADPVPRDRPDSCPPNVVVVSNVPPHDDD

pLDDT: mean 85.08, std 13.93, range [29.14, 96.5]

Secondary structure (DSSP, 8-state):
-EE-TT--EE-TTT-GGGGG-EEEEETTEEEEE-TTSPPEEEEPPPS--SEEEETTEEEE--S--PPPGGGGS-TTT---S-SSTTHHHHHHHHSSS---